Protein AF-A0A4V2AZA6-F1 (afdb_monomer)

Solvent-accessible surface area (backbone atoms only — not comparable to full-atom values): 3080 Å² total; per-residue (Å²): 133,91,83,76,54,70,70,59,49,62,63,47,49,82,82,48,88,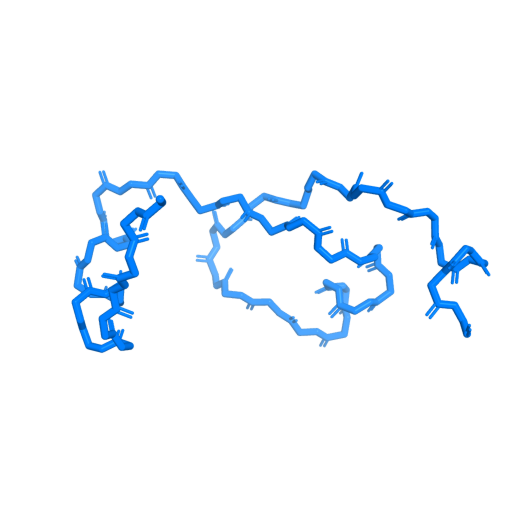43,75,38,53,52,29,61,61,59,46,74,75,58,68,65,90,83,49,44,81,57,51,80,42,52,57,78,78,69,106

Structure (mmCIF, N/CA/C/O backbone):
data_AF-A0A4V2AZA6-F1
#
_entry.id   AF-A0A4V2AZA6-F1
#
loop_
_atom_site.group_PDB
_atom_site.id
_atom_site.type_symbol
_atom_site.label_atom_id
_atom_site.label_alt_id
_atom_site.label_comp_id
_atom_site.label_asym_id
_atom_site.label_entity_id
_atom_site.label_seq_id
_atom_site.pdbx_PDB_ins_code
_atom_site.Cartn_x
_atom_site.Cartn_y
_atom_site.Cartn_z
_atom_site.occupancy
_atom_site.B_iso_or_equiv
_atom_site.auth_seq_id
_atom_site.auth_comp_id
_atom_site.auth_asym_id
_atom_site.auth_atom_id
_atom_site.pdbx_PDB_model_num
ATOM 1 N N . MET A 1 1 ? 13.542 -5.616 15.340 1.00 78.19 1 MET A N 1
ATOM 2 C CA . MET A 1 1 ? 12.329 -5.022 14.729 1.00 78.19 1 MET A CA 1
ATOM 3 C C . MET A 1 1 ? 11.102 -5.664 15.353 1.00 78.19 1 MET A C 1
ATOM 5 O O . MET A 1 1 ? 11.126 -6.869 15.576 1.00 78.19 1 MET A O 1
ATOM 9 N N . ARG A 1 2 ? 10.059 -4.885 15.651 1.00 92.44 2 ARG A N 1
ATOM 10 C CA . ARG A 1 2 ? 8.781 -5.411 16.150 1.00 92.44 2 ARG A CA 1
ATOM 11 C C . ARG A 1 2 ? 8.003 -6.020 14.983 1.00 92.44 2 ARG A C 1
ATOM 13 O O . ARG A 1 2 ? 7.833 -5.355 13.968 1.00 92.44 2 ARG A O 1
ATOM 20 N N . ARG A 1 3 ? 7.547 -7.263 15.121 1.00 94.19 3 ARG A N 1
ATOM 21 C CA . ARG A 1 3 ? 6.574 -7.878 14.206 1.00 94.19 3 ARG A CA 1
ATOM 22 C C . ARG A 1 3 ? 5.200 -7.824 14.860 1.00 94.19 3 ARG A C 1
ATOM 24 O O . ARG A 1 3 ? 5.116 -7.888 16.082 1.00 94.19 3 ARG A O 1
ATOM 31 N N . VAL A 1 4 ? 4.158 -7.702 14.052 1.00 94.50 4 VAL A N 1
ATOM 32 C CA . VAL A 1 4 ? 2.766 -7.634 14.509 1.00 94.50 4 VAL A CA 1
ATOM 33 C C . VAL A 1 4 ? 1.936 -8.666 13.762 1.00 94.50 4 VAL A C 1
ATOM 35 O O . VAL A 1 4 ? 2.237 -8.992 12.612 1.00 94.50 4 VAL A O 1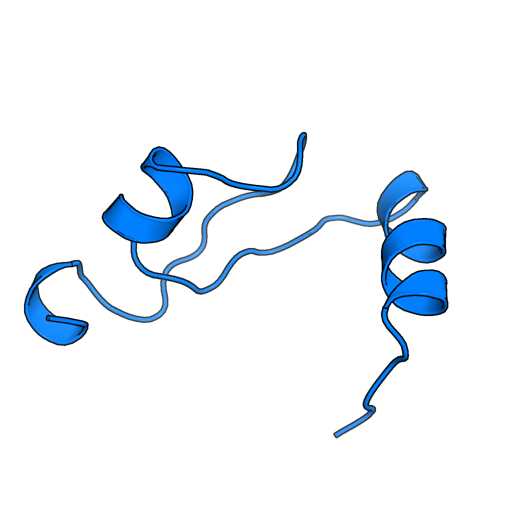
ATOM 38 N N . ALA A 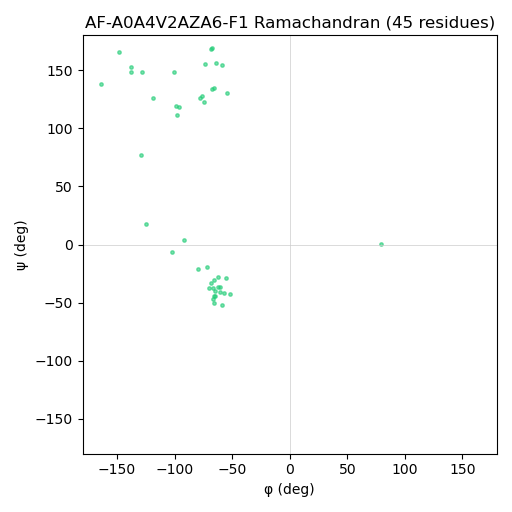1 5 ? 0.908 -9.199 14.416 1.00 96.88 5 ALA A N 1
ATOM 39 C CA . ALA A 1 5 ? -0.058 -10.070 13.755 1.00 96.88 5 ALA A CA 1
ATOM 40 C C . ALA A 1 5 ? -0.981 -9.250 12.839 1.00 96.88 5 ALA A C 1
ATOM 42 O O . ALA A 1 5 ? -1.218 -8.067 13.087 1.00 96.88 5 ALA A O 1
ATOM 43 N N . ILE A 1 6 ? -1.563 -9.884 11.817 1.00 94.00 6 ILE A N 1
ATOM 44 C CA . ILE A 1 6 ? -2.437 -9.195 10.852 1.00 94.00 6 ILE A CA 1
ATOM 45 C C . ILE A 1 6 ? -3.620 -8.486 11.530 1.00 94.00 6 ILE A C 1
ATOM 47 O O . ILE A 1 6 ? -3.909 -7.336 11.220 1.00 94.00 6 ILE A O 1
ATOM 51 N N . ASN A 1 7 ? -4.253 -9.126 12.517 1.00 95.94 7 ASN A N 1
ATOM 52 C CA . ASN A 1 7 ? -5.395 -8.548 13.228 1.00 95.94 7 ASN A CA 1
ATOM 53 C C . ASN A 1 7 ? -4.997 -7.322 14.064 1.00 95.94 7 ASN A C 1
ATOM 55 O O . ASN A 1 7 ? -5.748 -6.353 14.125 1.00 95.94 7 ASN A O 1
ATOM 59 N N . GLU A 1 8 ? -3.809 -7.347 14.675 1.00 95.25 8 GLU A N 1
ATOM 60 C CA . GLU A 1 8 ? -3.263 -6.202 15.413 1.00 95.25 8 GLU A CA 1
ATOM 61 C C . GLU A 1 8 ? -2.970 -5.038 14.458 1.00 95.25 8 GLU A C 1
ATOM 63 O O . GLU A 1 8 ? -3.344 -3.900 14.736 1.00 95.25 8 GLU A O 1
ATOM 68 N N . PHE A 1 9 ? -2.360 -5.332 13.30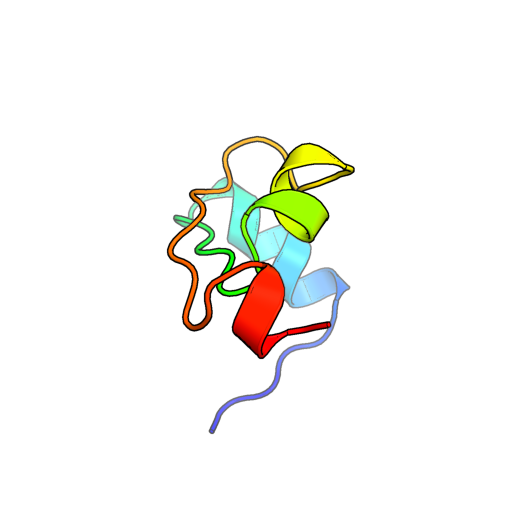5 1.00 94.31 9 PHE A N 1
ATOM 69 C CA . PHE A 1 9 ? -2.085 -4.338 12.272 1.00 94.31 9 PHE A CA 1
ATOM 70 C C . PHE A 1 9 ? -3.374 -3.661 11.787 1.00 94.31 9 PHE A C 1
ATOM 72 O O . PHE A 1 9 ? -3.485 -2.439 11.860 1.00 94.31 9 PHE A O 1
ATOM 79 N N . LEU A 1 10 ? -4.380 -4.449 11.388 1.00 93.62 10 LEU A N 1
ATOM 80 C CA . LEU A 1 10 ? -5.661 -3.938 10.889 1.00 93.62 10 LEU A CA 1
ATOM 81 C C . LEU A 1 10 ? -6.424 -3.115 11.938 1.00 93.62 10 LEU A C 1
ATOM 83 O O . LEU A 1 10 ? -7.061 -2.119 11.592 1.00 93.62 10 LEU A O 1
ATOM 87 N N . ALA A 1 11 ? -6.355 -3.496 13.217 1.00 93.81 11 ALA A N 1
ATOM 88 C CA . ALA A 1 11 ? -6.939 -2.708 14.300 1.00 93.81 11 ALA A CA 1
ATOM 89 C C . ALA A 1 11 ? -6.235 -1.348 14.458 1.00 93.81 11 ALA A C 1
ATOM 91 O O . ALA A 1 11 ? -6.904 -0.331 14.657 1.00 93.81 11 ALA A O 1
ATOM 92 N N . GLY A 1 12 ? -4.905 -1.322 14.322 1.00 92.06 12 GLY A N 1
ATOM 93 C CA . GLY A 1 12 ? -4.092 -0.107 14.393 1.00 92.06 12 GLY A CA 1
ATOM 94 C C . GLY A 1 12 ? -4.300 0.855 13.219 1.00 92.06 12 GLY A C 1
ATOM 95 O O . GLY A 1 12 ? -4.275 2.067 13.427 1.00 92.06 12 GLY A O 1
ATOM 96 N N . CYS A 1 13 ? -4.576 0.343 12.013 1.00 92.06 13 CYS A N 1
ATOM 97 C CA . CYS A 1 13 ? -4.770 1.152 10.801 1.00 92.06 13 CYS A CA 1
ATOM 98 C C . CYS A 1 13 ? -5.850 2.235 10.939 1.00 92.06 13 CYS A C 1
ATOM 100 O O . CYS A 1 13 ? -5.752 3.270 10.293 1.00 92.06 13 CYS A O 1
ATOM 1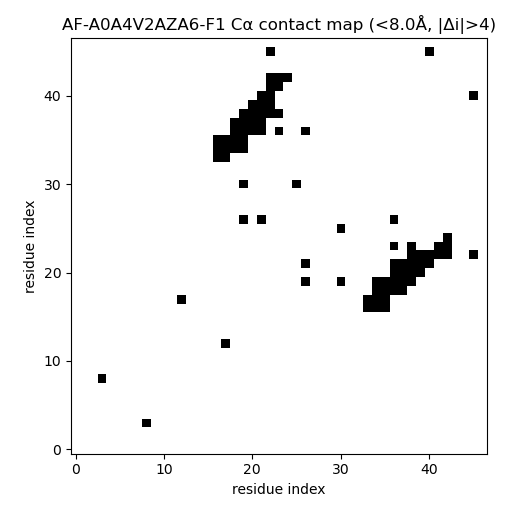02 N N . LYS A 1 14 ? -6.868 2.036 11.790 1.00 87.00 14 LYS A N 1
ATOM 103 C CA . LYS A 1 14 ? -7.954 3.016 11.975 1.00 87.00 14 LYS A CA 1
ATOM 104 C C . LYS A 1 14 ? -7.475 4.365 12.520 1.00 87.00 14 LYS A C 1
ATOM 106 O O . LYS A 1 14 ? -8.114 5.375 12.257 1.00 87.00 14 LYS A O 1
ATOM 111 N N . ASN A 1 15 ? -6.374 4.366 13.271 1.00 90.44 15 ASN A N 1
ATOM 112 C CA . ASN A 1 15 ? -5.854 5.540 13.975 1.00 90.44 15 ASN A CA 1
ATOM 113 C C . ASN A 1 15 ? -4.391 5.837 13.605 1.00 90.44 15 ASN A C 1
ATOM 115 O O . ASN A 1 15 ? -3.693 6.520 14.354 1.00 90.44 15 ASN A O 1
ATOM 119 N N . ALA A 1 16 ? -3.901 5.289 12.493 1.00 93.00 16 ALA A N 1
ATOM 120 C CA . ALA A 1 16 ? -2.507 5.402 12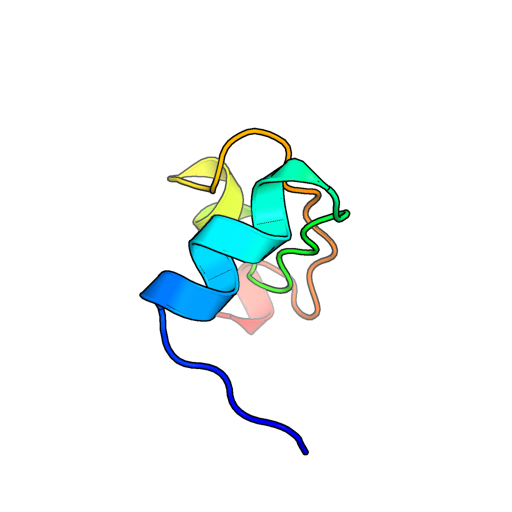.090 1.00 93.00 16 ALA A CA 1
ATOM 121 C C . ALA A 1 16 ? -2.384 5.663 10.590 1.00 93.00 16 ALA A C 1
ATOM 123 O O . ALA A 1 16 ? -3.219 5.235 9.797 1.00 93.00 16 ALA A O 1
ATOM 124 N N . LEU A 1 17 ? -1.294 6.324 10.204 1.00 94.69 17 LEU A N 1
ATOM 125 C CA . LEU A 1 17 ? -0.915 6.429 8.804 1.00 94.69 17 LEU A CA 1
ATOM 126 C C . LEU A 1 17 ? -0.270 5.116 8.349 1.00 94.69 17 LEU A C 1
ATOM 128 O O . LEU A 1 17 ? 0.701 4.654 8.950 1.00 94.69 17 LEU A O 1
ATOM 132 N N . VAL A 1 18 ? -0.796 4.534 7.274 1.00 96.44 18 VAL A N 1
ATOM 133 C CA . VAL A 1 18 ? -0.241 3.321 6.669 1.00 96.44 18 VAL A CA 1
ATOM 134 C C . VAL A 1 18 ? 0.669 3.719 5.516 1.00 96.44 18 VAL A C 1
ATOM 136 O O . VAL A 1 18 ? 0.215 4.315 4.544 1.00 96.44 18 VAL A O 1
ATOM 139 N N . ILE A 1 19 ? 1.951 3.377 5.630 1.00 97.25 19 ILE A N 1
ATOM 140 C CA . ILE A 1 19 ? 2.934 3.573 4.564 1.00 97.25 19 ILE A CA 1
ATOM 141 C C . ILE A 1 19 ? 3.125 2.252 3.827 1.00 97.25 19 ILE A C 1
ATOM 143 O O . ILE A 1 19 ? 3.536 1.257 4.426 1.00 97.25 19 ILE A O 1
ATOM 147 N N . ASP A 1 20 ? 2.827 2.253 2.533 1.00 97.44 20 ASP A N 1
ATOM 148 C CA . ASP A 1 20 ? 3.051 1.119 1.647 1.00 97.44 20 ASP A CA 1
ATOM 149 C C . ASP A 1 20 ? 4.358 1.325 0.878 1.00 97.44 20 ASP A C 1
ATOM 151 O O . ASP A 1 20 ? 4.469 2.221 0.042 1.00 97.44 20 ASP A O 1
ATOM 155 N N . VAL A 1 21 ? 5.354 0.500 1.190 1.00 97.38 21 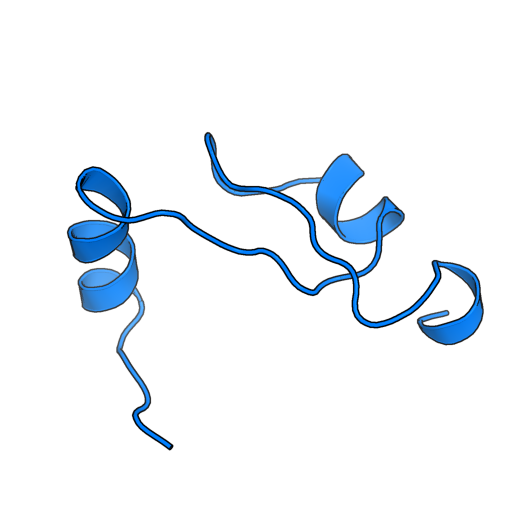VAL A N 1
ATOM 156 C CA . VAL A 1 21 ? 6.714 0.591 0.637 1.00 97.38 21 VAL A CA 1
ATOM 157 C C . VAL A 1 21 ? 6.927 -0.253 -0.622 1.00 97.38 21 VAL A C 1
ATOM 159 O O . VAL A 1 21 ? 8.054 -0.351 -1.114 1.00 97.38 21 VAL A O 1
ATOM 162 N N . ARG A 1 22 ? 5.867 -0.903 -1.118 1.00 97.06 22 ARG A N 1
ATOM 163 C CA . ARG A 1 22 ? 5.893 -1.684 -2.360 1.00 97.06 22 ARG A CA 1
ATOM 164 C C . ARG A 1 22 ? 6.071 -0.778 -3.580 1.00 97.06 22 ARG A C 1
ATOM 166 O O . ARG A 1 22 ? 5.948 0.444 -3.477 1.00 97.06 22 ARG A O 1
ATOM 173 N N . SER A 1 23 ? 6.349 -1.394 -4.727 1.00 97.62 23 SER A N 1
ATOM 174 C CA . SER A 1 23 ? 6.453 -0.677 -6.001 1.00 97.62 23 SER A CA 1
ATOM 175 C C . SER A 1 23 ? 5.148 0.058 -6.359 1.00 97.62 23 SER A C 1
ATOM 177 O O . SER A 1 23 ? 4.063 -0.360 -5.921 1.00 97.62 23 SER A O 1
ATOM 179 N N . PRO A 1 24 ? 5.220 1.137 -7.160 1.00 97.88 24 PRO A N 1
ATOM 180 C CA . PRO A 1 24 ? 4.034 1.835 -7.651 1.00 97.88 24 PRO A CA 1
ATOM 181 C C . PRO A 1 24 ? 3.006 0.912 -8.322 1.00 97.88 24 PRO A C 1
ATOM 183 O O . PRO A 1 24 ? 1.808 1.036 -8.056 1.00 97.88 24 PRO A O 1
ATOM 186 N N . ALA A 1 25 ? 3.437 -0.045 -9.147 1.00 97.19 25 ALA A N 1
ATOM 187 C CA . ALA A 1 25 ? 2.555 -0.981 -9.840 1.00 97.19 25 ALA A CA 1
ATOM 188 C C . ALA A 1 25 ? 1.804 -1.909 -8.872 1.00 97.19 25 ALA A C 1
ATOM 190 O O . ALA A 1 25 ? 0.589 -2.076 -9.001 1.00 97.19 25 ALA A O 1
ATOM 191 N N . GLU A 1 26 ? 2.488 -2.473 -7.867 1.00 97.12 26 GLU A N 1
ATOM 192 C CA . GLU A 1 26 ? 1.857 -3.306 -6.830 1.00 97.12 26 GLU A CA 1
ATOM 193 C C . GLU A 1 26 ? 0.805 -2.520 -6.033 1.00 97.12 26 GLU A C 1
ATOM 195 O O . GLU A 1 26 ? -0.269 -3.049 -5.730 1.00 97.12 26 GLU A O 1
ATOM 200 N N . TYR A 1 27 ? 1.106 -1.261 -5.701 1.00 97.75 27 TYR A N 1
ATOM 201 C CA . TYR A 1 27 ? 0.183 -0.373 -5.000 1.00 97.75 27 TYR A CA 1
ATOM 202 C C . TYR A 1 27 ? -1.036 -0.019 -5.863 1.00 97.75 27 TYR A C 1
ATOM 204 O O . TYR A 1 27 ? -2.175 -0.127 -5.403 1.00 97.75 27 TYR A O 1
ATOM 212 N N . ASN A 1 28 ? -0.818 0.355 -7.127 1.00 97.31 28 ASN A N 1
ATOM 213 C CA . ASN A 1 28 ? -1.882 0.717 -8.067 1.00 97.31 28 ASN A CA 1
ATOM 214 C C . ASN A 1 28 ? -2.797 -0.465 -8.409 1.00 97.31 28 ASN A C 1
ATOM 216 O O . ASN A 1 28 ? -3.985 -0.260 -8.654 1.00 97.31 28 ASN A O 1
ATOM 220 N N . HIS A 1 29 ? -2.270 -1.693 -8.403 1.00 97.62 29 HIS A N 1
ATOM 221 C CA . HIS A 1 29 ? -3.072 -2.898 -8.591 1.00 97.62 29 HIS A CA 1
ATOM 222 C C . HIS A 1 29 ? -4.053 -3.113 -7.430 1.00 97.62 29 HIS A C 1
ATOM 224 O O . HIS A 1 29 ? -5.244 -3.324 -7.657 1.00 97.62 29 HIS A O 1
ATOM 230 N N . ALA A 1 30 ? -3.558 -3.058 -6.188 1.00 97.81 30 ALA A N 1
ATOM 231 C CA . ALA A 1 30 ? -4.383 -3.104 -4.985 1.00 97.81 30 ALA A CA 1
ATOM 232 C C . ALA A 1 30 ? -3.604 -2.627 -3.752 1.00 97.81 30 ALA A C 1
ATOM 234 O O . ALA A 1 30 ? -2.467 -3.041 -3.506 1.00 97.81 30 ALA A O 1
ATOM 235 N N . HIS A 1 31 ? -4.260 -1.835 -2.907 1.00 96.56 31 HIS A N 1
ATOM 236 C CA . HIS A 1 31 ? -3.712 -1.372 -1.635 1.00 96.56 31 HIS A CA 1
ATOM 237 C C . HIS A 1 31 ? -4.811 -1.192 -0.585 1.00 96.56 31 HIS A C 1
ATOM 239 O O . HIS A 1 31 ? -6.007 -1.182 -0.887 1.00 96.56 31 HIS A O 1
ATOM 245 N N . LEU A 1 32 ? -4.397 -1.071 0.677 1.00 95.19 32 LEU A N 1
ATOM 246 C CA . LEU A 1 32 ? -5.312 -0.793 1.777 1.00 95.19 32 LEU A CA 1
ATOM 247 C C . LEU A 1 32 ? -5.882 0.632 1.634 1.00 95.19 32 LEU A C 1
ATOM 249 O O . LEU A 1 32 ? -5.101 1.562 1.428 1.00 95.19 32 LEU A O 1
ATOM 253 N N . PRO A 1 33 ? -7.201 0.847 1.795 1.00 93.69 33 PRO A N 1
ATOM 254 C CA . PRO A 1 33 ? -7.781 2.185 1.737 1.00 93.69 33 PRO A CA 1
ATOM 255 C C . PRO A 1 33 ? -7.103 3.158 2.710 1.00 93.69 33 PRO A C 1
ATOM 257 O O . PRO A 1 33 ? -6.941 2.852 3.890 1.00 93.69 33 PRO A O 1
ATOM 260 N N . GLY A 1 34 ? -6.720 4.335 2.209 1.00 93.88 34 GLY A N 1
ATOM 261 C CA . GLY A 1 34 ? -6.046 5.373 2.997 1.00 93.88 34 GLY A CA 1
ATOM 262 C C . GLY A 1 34 ? -4.548 5.147 3.227 1.00 93.88 34 GLY A C 1
ATOM 263 O O . GLY A 1 34 ? -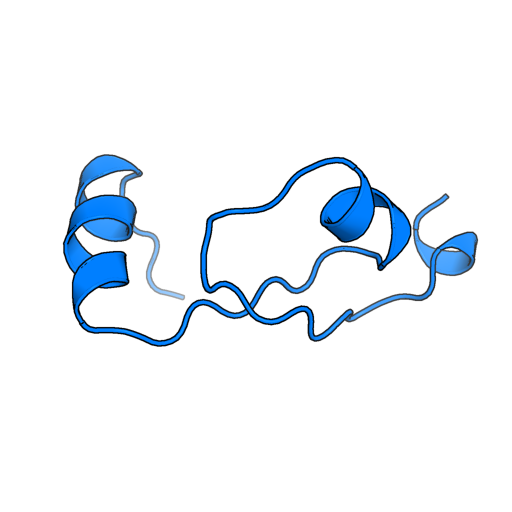3.916 5.976 3.880 1.00 93.88 34 GLY A O 1
ATOM 264 N N . ALA A 1 35 ? -3.965 4.065 2.698 1.00 97.19 35 ALA A N 1
ATOM 265 C CA . ALA A 1 35 ? -2.514 3.938 2.643 1.00 97.19 35 ALA A CA 1
ATOM 266 C C . ALA A 1 35 ? -1.901 5.026 1.746 1.00 97.19 35 ALA A C 1
ATOM 268 O O . ALA A 1 35 ? -2.563 5.569 0.864 1.00 97.19 35 ALA A O 1
ATOM 269 N N . ILE A 1 36 ? -0.629 5.342 1.982 1.00 97.75 36 ILE A N 1
ATOM 270 C CA . ILE A 1 36 ? 0.177 6.212 1.124 1.00 97.75 36 ILE A CA 1
ATOM 271 C C . ILE A 1 36 ? 1.349 5.390 0.600 1.00 97.75 36 ILE A C 1
ATOM 273 O O . ILE A 1 36 ? 2.089 4.795 1.386 1.00 97.75 36 ILE A O 1
ATOM 277 N N . ASN A 1 37 ? 1.524 5.363 -0.721 1.00 98.12 37 ASN A N 1
ATOM 278 C CA . ASN A 1 37 ? 2.675 4.716 -1.334 1.00 98.12 37 ASN A CA 1
ATOM 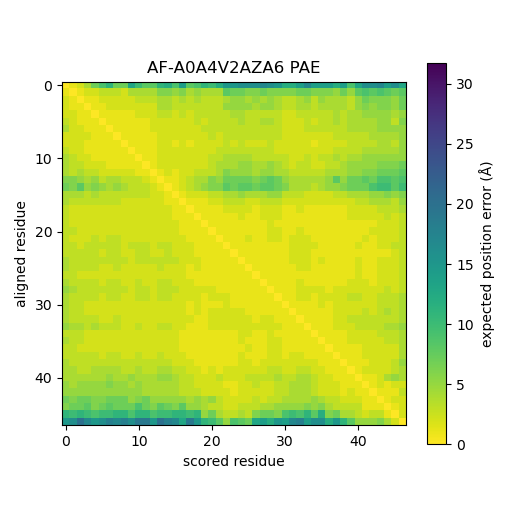279 C C . ASN A 1 37 ? 3.934 5.573 -1.152 1.00 98.12 37 ASN A C 1
ATOM 281 O O . ASN A 1 37 ? 3.967 6.732 -1.563 1.00 98.12 37 ASN A O 1
ATOM 285 N N . LEU A 1 38 ? 4.963 4.991 -0.540 1.00 98.19 38 LEU A N 1
ATOM 286 C CA . LEU A 1 38 ? 6.310 5.547 -0.445 1.00 98.19 38 LEU A CA 1
ATOM 287 C C . LEU A 1 38 ? 7.287 4.456 -0.905 1.00 98.19 38 LEU A C 1
ATOM 289 O O . LEU A 1 38 ? 7.860 3.754 -0.066 1.00 98.19 38 LEU A O 1
ATOM 293 N N . PRO A 1 39 ? 7.397 4.241 -2.226 1.00 97.12 39 PRO A N 1
ATOM 294 C CA . PRO A 1 39 ? 8.071 3.079 -2.779 1.00 97.12 39 PRO A CA 1
ATOM 295 C C . PRO A 1 39 ? 9.565 3.113 -2.457 1.00 97.12 39 PRO A C 1
ATOM 297 O O . PRO A 1 39 ? 10.222 4.143 -2.603 1.00 97.12 39 PRO A O 1
ATOM 300 N N . LEU A 1 40 ? 10.104 1.970 -2.027 1.00 96.25 40 LEU A N 1
ATOM 301 C CA . LEU A 1 40 ? 11.554 1.805 -1.855 1.00 96.25 40 LEU A CA 1
ATOM 302 C C . LEU A 1 40 ? 12.277 1.535 -3.177 1.00 96.25 40 LEU A C 1
ATOM 304 O O . LEU A 1 40 ? 13.483 1.742 -3.250 1.00 96.25 40 LEU A O 1
ATOM 308 N N . PHE A 1 41 ? 11.538 1.064 -4.181 1.00 94.50 41 PHE A N 1
ATOM 309 C CA . PHE A 1 41 ? 12.040 0.640 -5.481 1.00 94.50 41 PHE A CA 1
ATOM 310 C C . PHE A 1 41 ? 11.109 1.141 -6.582 1.00 94.50 41 PHE A C 1
ATOM 312 O O . PHE A 1 41 ? 9.893 1.227 -6.366 1.00 94.50 41 PHE A O 1
ATOM 319 N N . SER A 1 42 ? 11.665 1.430 -7.757 1.00 94.38 42 SER A N 1
ATOM 320 C CA . SER A 1 42 ? 10.859 1.611 -8.965 1.00 94.38 42 SER A CA 1
ATOM 321 C C . SER A 1 42 ? 10.203 0.290 -9.395 1.00 94.38 42 SER A C 1
ATOM 323 O O . SER A 1 42 ? 10.526 -0.785 -8.879 1.00 94.38 42 SER A O 1
ATOM 325 N N . ASP A 1 43 ? 9.274 0.360 -10.349 1.00 94.50 43 ASP A N 1
ATOM 326 C CA . ASP A 1 43 ? 8.661 -0.841 -10.924 1.00 94.50 43 ASP A CA 1
ATOM 327 C C . ASP A 1 43 ? 9.720 -1.740 -11.592 1.00 94.50 43 ASP A C 1
ATOM 329 O O . ASP A 1 43 ? 9.658 -2.961 -11.473 1.00 94.50 43 ASP A O 1
ATOM 333 N N . GLU A 1 44 ? 10.738 -1.149 -12.227 1.00 94.12 44 GLU A N 1
ATOM 334 C CA . GLU A 1 44 ? 11.835 -1.866 -12.888 1.00 94.12 44 GLU A CA 1
ATOM 335 C C . GLU A 1 44 ? 12.787 -2.552 -11.901 1.00 94.12 44 GLU A C 1
ATOM 337 O O . GLU A 1 44 ? 13.255 -3.656 -12.164 1.00 94.12 44 GLU A O 1
ATOM 342 N N . GLU A 1 45 ? 13.075 -1.924 -10.760 1.00 91.50 45 GLU A N 1
ATOM 343 C CA . GLU A 1 45 ? 13.944 -2.492 -9.717 1.00 91.50 45 GLU A CA 1
ATOM 344 C C . GLU A 1 45 ? 13.278 -3.654 -8.962 1.00 91.50 45 GLU A C 1
ATOM 346 O O . GLU A 1 45 ? 13.956 -4.445 -8.301 1.00 91.50 45 GLU A O 1
ATOM 351 N N . ARG A 1 46 ? 11.945 -3.749 -9.040 1.00 84.56 46 ARG A N 1
ATOM 352 C CA . ARG A 1 46 ? 11.120 -4.753 -8.359 1.00 84.56 46 ARG A CA 1
ATOM 353 C C . ARG A 1 46 ? 10.652 -5.896 -9.278 1.00 84.56 46 ARG A C 1
ATOM 355 O O . ARG A 1 46 ? 10.048 -6.838 -8.752 1.00 84.56 46 ARG A O 1
ATOM 362 N N . ALA A 1 47 ? 10.917 -5.800 -10.586 1.00 72.25 47 ALA A N 1
ATOM 363 C CA . ALA A 1 47 ? 10.538 -6.766 -11.625 1.00 72.25 47 ALA A CA 1
ATOM 364 C C . ALA A 1 47 ? 11.205 -8.147 -11.480 1.00 72.25 47 ALA A C 1
ATOM 366 O O . ALA A 1 47 ? 12.341 -8.232 -10.959 1.00 72.25 47 ALA A O 1
#

pLDDT: mean 94.21, std 4.92, range [72.25, 98.19]

Foldseek 3Di:
DDDDDPVRVVVCVVPDAAEDQDEPVVVVVDDDPRHDYDHPDYPVRVD

Mean predicted aligned error: 3.08 Å

Radius of gyration: 11.97 Å; Cα contacts (8 Å, |Δi|>4): 43; chains: 1; bounding box: 22×16×29 Å

Secondary structure (DSSP, 8-state):
-----HHHHHHHHTTSPPEE-S-HHHHHH---TT-EE--SS-TTTT-

Nearest PDB structures (foldseek):
  3g5j-assembly2_B  TM=9.727E-01  e=9.877E-02  Clostridioides difficile 630
  6bev-assembly1_A  TM=7.993E-01  e=1.842E-01  Homo sapiens
  3o3w-assembly2_D  TM=7.760E-01  e=6.861E-01  Halalkalibacterium halodurans
  3gk5-assembly1_A  TM=8.364E-01  e=1.469E+00  Thermoplasma volcanium GSS1

Sequence (47 aa):
MRRVAINEFLAGCKNALVIDVRSPAEYNHAHLPGAINLPLFSDEERA